Protein AF-A0A815USV1-F1 (afdb_monomer)

Secondary structure (DSSP, 8-state):
-EEEEEEEEEGGGS-GGGS--HHHHHHT-SPBS--PBPEEEESTT--TTTSTTSS--BS-BEEEEEETTTTEEEEEEEEE--PPSS-EEEEEEEEE---TTSSS-TTT-EEEEEEEEE-PBPTTSPBPPPPEEEEPP--SPPTTS----PEEEE-SSS-S-----PEETTEE-

Sequence (173 aa):
MIVRERWSWRTTYYPVASRCTSAIIAAQTPMIGDSSPVSCISGAACGSHWSTGGATMNTRTWCTDFNTALNTMSGEYYGYFPIPINSAFSVRFSSNAWLNALGAGTGTLSWSVVSRISTILRPDGYLNTSPVAVSLPIIYKQTNILHTHVVQMSDFDGTDILIFRWSTSAGNV

Solvent-accessible surface area (backbone atoms only — not comparable to full-atom values): 10699 Å² total; per-residue (Å²): 85,82,46,79,46,76,52,72,48,52,38,83,82,43,59,80,90,55,38,67,43,76,65,26,40,74,65,58,44,71,63,30,71,83,56,53,61,44,35,47,79,45,48,90,66,48,44,64,54,33,35,97,86,37,84,50,54,39,54,50,18,35,34,73,46,65,38,78,91,78,37,33,28,31,24,42,37,79,45,82,43,96,68,70,73,67,32,48,29,29,38,34,39,72,48,61,34,71,61,75,89,45,98,72,51,54,70,80,34,73,49,70,54,76,49,78,51,69,36,48,58,44,98,88,72,44,66,72,74,76,63,51,70,51,63,70,79,92,66,92,70,68,81,99,56,95,75,92,80,71,68,48,72,43,60,86,83,73,77,76,86,87,77,92,62,54,73,50,102,90,44,77,85

Foldseek 3Di:
DKDKDKDKDQQVVDDPVQRDDPVQLVVLPDWHDDFQFWAWDDWPQSPPARPPPHVTDGPTFRWDDDDPVQRMTMGMDMDDDPGDAQIKTKIKDKDAADRPQAPDRHPNDMDMDMDIDHRRADPVRHGFQDKDKDWDDPGPDDPPDDDDTDIDIDGPVNPDDDDDWDQDPVGTD

Organism: Adineta ricciae (NCBI:txid249248)

pLDDT: mean 75.24, std 13.25, range [37.5, 95.31]

Structure (mmCIF, N/CA/C/O backbone):
data_AF-A0A815USV1-F1
#
_entry.id   AF-A0A815USV1-F1
#
loop_
_atom_site.group_PDB
_atom_site.id
_atom_site.type_symbol
_atom_site.label_atom_id
_atom_site.label_alt_id
_atom_site.label_comp_id
_atom_site.label_asym_id
_atom_site.label_entity_id
_atom_site.label_seq_id
_atom_site.pdbx_PDB_ins_code
_atom_site.Cartn_x
_atom_site.Cartn_y
_atom_site.Cartn_z
_atom_site.occupancy
_atom_site.B_iso_or_equiv
_atom_sit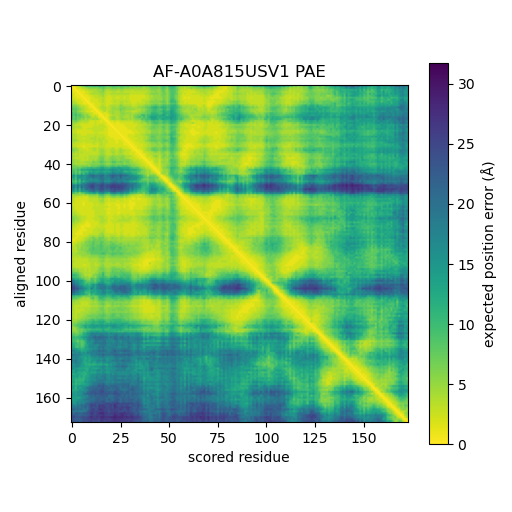e.auth_seq_id
_atom_site.auth_comp_id
_atom_site.auth_asym_id
_atom_site.auth_atom_id
_atom_site.pdbx_PDB_model_num
ATOM 1 N N . MET A 1 1 ? -0.730 5.305 -15.825 1.00 70.94 1 MET A N 1
ATOM 2 C CA . MET A 1 1 ? -0.907 3.950 -15.258 1.00 70.94 1 MET A CA 1
ATOM 3 C C . MET A 1 1 ? -1.838 4.056 -14.058 1.00 70.94 1 MET A C 1
ATOM 5 O O . MET A 1 1 ? -1.779 5.075 -13.374 1.00 70.94 1 MET A O 1
ATOM 9 N N . ILE A 1 2 ? -2.722 3.080 -13.840 1.00 75.94 2 ILE A N 1
ATOM 10 C CA . ILE A 1 2 ? -3.593 3.062 -12.655 1.00 75.94 2 ILE A CA 1
ATOM 11 C C . ILE A 1 2 ? -2.795 2.474 -11.495 1.00 75.94 2 ILE A C 1
ATOM 13 O O . ILE A 1 2 ? -2.183 1.419 -11.643 1.00 75.94 2 ILE A O 1
ATOM 17 N N . VAL A 1 3 ? -2.810 3.153 -10.353 1.00 77.25 3 VAL A N 1
ATOM 18 C CA . VAL A 1 3 ? -2.273 2.638 -9.094 1.00 77.25 3 VAL A CA 1
ATOM 19 C C . VAL A 1 3 ? -3.435 2.442 -8.135 1.00 77.25 3 VAL A C 1
ATOM 21 O O . VAL A 1 3 ? -4.239 3.354 -7.933 1.00 77.25 3 VAL A O 1
ATOM 24 N N . ARG A 1 4 ? -3.526 1.236 -7.571 1.00 84.00 4 ARG A N 1
ATOM 25 C CA . ARG A 1 4 ? -4.454 0.903 -6.493 1.00 84.00 4 ARG A CA 1
ATOM 26 C C . ARG A 1 4 ? -3.688 0.874 -5.186 1.00 84.00 4 ARG A C 1
ATOM 28 O O . ARG A 1 4 ? -2.697 0.158 -5.061 1.00 84.00 4 ARG A O 1
ATOM 35 N N . GLU A 1 5 ? -4.212 1.578 -4.202 1.00 82.25 5 GLU A N 1
ATOM 36 C CA . GLU A 1 5 ? -3.678 1.600 -2.852 1.00 82.25 5 GLU A CA 1
ATOM 37 C C . GLU A 1 5 ? -4.701 1.022 -1.880 1.00 82.25 5 GLU A C 1
ATOM 39 O O . GLU A 1 5 ? -5.900 1.284 -1.998 1.00 82.25 5 GLU A O 1
ATOM 44 N N . ARG A 1 6 ? -4.225 0.231 -0.914 1.00 88.19 6 ARG A N 1
ATOM 45 C CA . ARG A 1 6 ? -5.025 -0.244 0.217 1.00 88.19 6 ARG A CA 1
ATOM 46 C C . ARG A 1 6 ? -4.241 0.003 1.484 1.00 88.19 6 ARG A C 1
ATOM 48 O O . ARG A 1 6 ? -3.100 -0.437 1.611 1.00 88.19 6 ARG A O 1
ATOM 55 N N . TRP A 1 7 ? -4.872 0.676 2.425 1.00 87.06 7 TRP A N 1
ATOM 56 C CA . TRP A 1 7 ? -4.227 1.084 3.658 1.00 87.06 7 TRP A CA 1
ATOM 57 C C . TRP A 1 7 ? -5.148 0.788 4.833 1.00 87.06 7 TRP A C 1
ATOM 59 O O . TRP A 1 7 ? -6.362 0.629 4.687 1.00 87.06 7 TRP A O 1
ATOM 69 N N . SER A 1 8 ? -4.545 0.646 6.007 1.00 87.88 8 SER A N 1
ATOM 70 C CA . SER A 1 8 ? -5.267 0.489 7.261 1.00 87.88 8 SER A CA 1
ATOM 71 C C . SER A 1 8 ? -4.657 1.402 8.304 1.00 87.88 8 SER A C 1
ATOM 73 O O . SER A 1 8 ? -3.446 1.629 8.310 1.00 87.88 8 SER A O 1
ATOM 75 N N . TRP A 1 9 ? -5.496 1.907 9.196 1.00 85.50 9 TRP A N 1
ATOM 76 C CA . TRP A 1 9 ? -5.087 2.789 10.274 1.00 85.50 9 TRP A CA 1
ATOM 77 C C . TRP A 1 9 ? -5.817 2.433 11.551 1.00 85.50 9 TRP A C 1
ATOM 79 O O . TRP A 1 9 ? -6.867 1.788 11.553 1.00 85.50 9 TRP A O 1
ATOM 89 N N . ARG A 1 10 ? -5.277 2.936 12.652 1.00 85.38 10 ARG A N 1
ATOM 90 C CA . ARG A 1 10 ? -5.930 2.857 13.942 1.00 85.38 10 ARG A CA 1
ATOM 91 C C . ARG A 1 10 ? -6.980 3.942 14.101 1.00 85.38 10 ARG A C 1
ATOM 93 O O . ARG A 1 10 ? -6.672 5.130 14.038 1.00 85.38 10 ARG A O 1
ATOM 100 N N . THR A 1 11 ? -8.197 3.529 14.410 1.00 86.31 11 THR A N 1
ATOM 101 C CA . THR A 1 11 ? -9.370 4.403 14.468 1.00 86.31 11 THR A CA 1
ATOM 102 C C . THR A 1 11 ? -9.221 5.50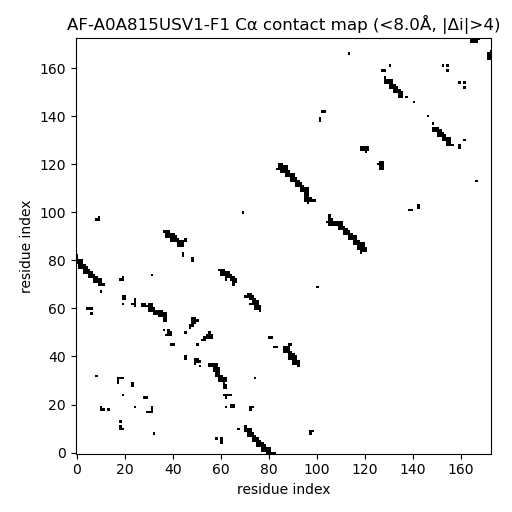7 15.526 1.00 86.31 11 THR A C 1
ATOM 104 O O . THR A 1 11 ? -9.583 6.656 15.281 1.00 86.31 11 THR A O 1
ATOM 107 N N . THR A 1 12 ? -8.616 5.220 16.685 1.00 83.94 12 THR A N 1
ATOM 108 C CA . THR A 1 12 ? -8.437 6.217 17.763 1.00 83.94 12 THR A CA 1
ATOM 109 C C . THR A 1 12 ? -7.448 7.342 17.462 1.00 83.94 12 THR A C 1
ATOM 111 O O . THR A 1 12 ? -7.519 8.357 18.144 1.00 83.94 12 THR A O 1
ATOM 114 N N . TYR A 1 13 ? -6.546 7.194 16.483 1.00 81.50 13 TYR A N 1
ATOM 115 C CA . TYR A 1 13 ? -5.618 8.276 16.109 1.00 81.50 13 TYR A CA 1
ATOM 116 C C . TYR A 1 13 ? -6.315 9.420 15.368 1.00 81.50 13 TYR A C 1
ATOM 118 O O . TYR A 1 13 ? -5.775 10.520 15.298 1.00 81.50 13 TYR A O 1
ATOM 126 N N . TYR A 1 14 ? -7.516 9.172 14.844 1.00 81.25 14 TYR A N 1
ATOM 127 C CA . TYR A 1 14 ? -8.258 10.146 14.061 1.00 81.25 14 TYR A CA 1
ATOM 128 C C . TYR A 1 14 ? -9.437 10.728 14.855 1.00 81.25 14 TYR A C 1
ATOM 130 O O . TYR A 1 14 ? -10.063 10.015 15.662 1.00 81.25 14 TYR A O 1
ATOM 138 N N . PRO A 1 15 ? -9.768 12.014 14.619 1.00 81.94 15 PRO A N 1
ATOM 139 C CA . PRO A 1 15 ? -10.984 12.638 15.126 1.00 81.94 15 PRO A CA 1
ATOM 140 C C . PRO A 1 15 ? -12.226 11.813 14.796 1.00 81.94 15 PRO A C 1
ATOM 142 O O . PRO A 1 15 ? -12.303 11.200 13.736 1.00 81.94 15 PRO A O 1
ATOM 145 N N . VAL A 1 16 ? -13.231 11.835 15.676 1.00 78.31 16 VAL A N 1
ATOM 146 C CA . VAL A 1 16 ? -14.453 11.026 15.505 1.00 78.31 16 VAL A CA 1
ATOM 147 C C . VAL A 1 16 ? -15.141 11.285 14.161 1.00 78.31 16 VAL A C 1
ATOM 149 O O . VAL A 1 16 ? -15.592 10.342 13.523 1.00 78.31 16 VAL A O 1
ATOM 152 N N . ALA A 1 17 ? -15.134 12.537 13.696 1.00 77.06 17 ALA A N 1
ATOM 153 C CA . ALA A 1 17 ? -15.723 12.943 12.420 1.00 77.06 17 ALA A CA 1
ATOM 154 C C . ALA A 1 17 ? -15.008 12.382 11.172 1.00 77.06 17 ALA A C 1
ATOM 156 O O . ALA A 1 17 ? -15.587 12.388 10.092 1.00 77.06 17 ALA A O 1
ATOM 157 N N . SER A 1 18 ? -13.767 11.904 11.303 1.00 78.81 18 SER A N 1
ATOM 158 C CA . SER A 1 18 ? -12.982 11.302 10.215 1.00 78.81 18 SER A CA 1
ATOM 159 C C . SER A 1 18 ? -12.658 9.827 10.466 1.00 78.81 18 SER A C 1
ATOM 161 O O . SER A 1 18 ? -11.815 9.249 9.782 1.00 78.81 18 SER A O 1
ATOM 163 N N . ARG A 1 19 ? -13.305 9.208 11.461 1.00 88.56 19 ARG A N 1
ATOM 164 C CA . ARG A 1 19 ? -13.274 7.756 11.652 1.00 88.56 19 ARG A CA 1
ATOM 165 C C . ARG A 1 19 ? -14.206 7.119 10.656 1.00 88.56 19 ARG A C 1
ATOM 167 O O . ARG A 1 19 ? -15.316 7.595 10.466 1.00 88.56 19 ARG A O 1
ATOM 174 N N . CYS A 1 20 ? -13.790 6.003 10.087 1.00 92.38 20 CYS A N 1
ATOM 175 C CA . CYS A 1 20 ? -14.685 5.259 9.233 1.00 92.38 20 CYS A CA 1
ATOM 176 C C . CYS A 1 20 ? -15.950 4.799 9.980 1.00 92.38 20 CYS A C 1
ATOM 178 O O . CYS A 1 20 ? -15.879 4.296 11.102 1.00 92.38 20 CYS A O 1
ATOM 180 N N . THR A 1 21 ? -17.101 4.987 9.337 1.00 92.00 21 THR A N 1
ATOM 181 C CA . THR A 1 21 ? -18.429 4.545 9.777 1.00 92.00 21 THR A CA 1
ATOM 182 C C . THR A 1 21 ? -19.205 4.041 8.567 1.00 92.00 21 THR A C 1
ATOM 184 O O . THR A 1 21 ? -18.853 4.363 7.431 1.00 92.00 21 THR A O 1
ATOM 187 N N . SER A 1 22 ? -20.314 3.333 8.786 1.00 92.69 22 SER A N 1
ATOM 188 C CA . SER A 1 22 ? -21.193 2.901 7.691 1.00 92.69 22 SER A CA 1
ATOM 189 C C . SER A 1 22 ? -21.687 4.074 6.831 1.00 92.69 22 SER A C 1
ATOM 191 O O . SER A 1 22 ? -21.809 3.930 5.620 1.00 92.69 22 SER A O 1
ATOM 193 N N . ALA A 1 23 ? -21.906 5.253 7.430 1.00 92.69 23 ALA A N 1
ATOM 194 C CA . ALA A 1 23 ? -22.293 6.461 6.700 1.00 92.69 23 ALA A CA 1
ATOM 195 C C . ALA A 1 23 ? -21.160 6.992 5.805 1.00 92.69 23 ALA A C 1
ATOM 197 O O . ALA A 1 23 ? -21.405 7.358 4.661 1.00 92.69 23 ALA A O 1
ATOM 198 N N . ILE A 1 24 ? -19.917 6.986 6.296 1.00 92.94 24 ILE A N 1
ATOM 199 C CA . ILE A 1 24 ? -18.738 7.419 5.526 1.00 92.94 24 ILE A CA 1
ATOM 200 C C . ILE A 1 24 ? -18.417 6.430 4.403 1.00 92.94 24 ILE A C 1
ATOM 202 O O . ILE A 1 24 ? -18.050 6.860 3.313 1.00 92.94 24 ILE A O 1
ATOM 206 N N . ILE A 1 25 ? -18.601 5.126 4.633 1.00 94.81 25 ILE A N 1
ATOM 207 C CA . ILE A 1 25 ? -18.486 4.104 3.582 1.00 94.81 25 ILE A CA 1
ATOM 208 C C . ILE A 1 25 ? -19.543 4.352 2.500 1.00 94.81 25 ILE A C 1
ATOM 210 O O . ILE A 1 25 ? -19.208 4.381 1.322 1.00 94.81 25 ILE A O 1
ATOM 214 N N . ALA A 1 26 ? -20.804 4.580 2.873 1.00 94.38 26 ALA A N 1
ATOM 215 C CA . ALA A 1 26 ? -21.870 4.812 1.899 1.00 94.38 26 ALA A CA 1
ATOM 216 C C . ALA A 1 26 ? -21.681 6.119 1.111 1.00 94.38 26 ALA A C 1
ATOM 218 O O . ALA A 1 26 ? -21.882 6.148 -0.100 1.00 94.38 26 ALA A O 1
ATOM 219 N N . ALA A 1 27 ? -21.280 7.195 1.789 1.00 93.38 27 ALA A N 1
ATOM 220 C CA . ALA A 1 27 ? -21.098 8.504 1.172 1.00 93.38 27 ALA A CA 1
ATOM 221 C C . ALA A 1 27 ? -19.750 8.650 0.448 1.00 93.38 27 ALA A C 1
ATOM 223 O O . ALA A 1 27 ? -19.571 9.608 -0.300 1.00 93.38 27 ALA A O 1
ATOM 224 N N . GLN A 1 28 ? -18.802 7.737 0.703 1.00 92.44 28 GLN A N 1
ATOM 225 C CA . GLN A 1 28 ? -17.405 7.847 0.282 1.00 92.44 28 GLN A CA 1
ATOM 226 C C . GLN A 1 28 ? -16.857 9.251 0.590 1.00 92.44 28 GLN A C 1
ATOM 228 O O . GLN A 1 28 ? -16.291 9.910 -0.269 1.00 92.44 28 GLN A O 1
ATOM 233 N N . THR A 1 29 ? -17.092 9.759 1.804 1.00 91.19 29 THR A N 1
ATOM 234 C CA . THR A 1 29 ? -16.580 11.063 2.254 1.00 91.19 29 THR A CA 1
ATOM 235 C C . THR A 1 29 ? -16.705 11.216 3.777 1.00 91.19 29 THR A C 1
ATOM 237 O O . THR A 1 29 ? -17.719 10.791 4.334 1.00 91.19 29 THR A O 1
ATOM 240 N N . PRO A 1 30 ? -15.716 11.821 4.469 1.00 90.50 30 PRO A N 1
ATOM 241 C CA . PRO A 1 30 ? -14.403 12.217 3.952 1.00 90.50 30 PRO A CA 1
ATOM 242 C C . PRO A 1 30 ? -13.478 11.006 3.721 1.00 90.50 30 PRO A C 1
ATOM 244 O O . PRO A 1 30 ? -13.739 9.905 4.204 1.00 90.50 30 PRO A O 1
ATOM 247 N N . MET A 1 31 ? -12.368 11.214 3.003 1.00 90.31 31 MET A N 1
ATOM 248 C CA . MET A 1 31 ? -11.273 10.233 2.961 1.00 90.31 31 MET A CA 1
ATOM 249 C C . MET A 1 31 ? -10.666 10.038 4.357 1.00 90.31 31 MET A C 1
ATOM 251 O O . MET A 1 31 ? -10.554 10.993 5.132 1.00 90.31 31 MET A O 1
ATOM 255 N N . ILE A 1 32 ? -10.214 8.819 4.639 1.00 90.62 32 ILE A N 1
ATOM 256 C CA . ILE A 1 32 ? -9.504 8.435 5.863 1.00 90.62 32 ILE A CA 1
ATOM 257 C C . ILE A 1 32 ? -7.992 8.353 5.614 1.00 90.62 32 ILE A C 1
ATOM 259 O O . ILE A 1 32 ? -7.564 8.187 4.473 1.00 90.62 32 ILE A O 1
ATOM 263 N N . GLY A 1 33 ? -7.188 8.462 6.676 1.00 86.69 33 GLY A N 1
ATOM 264 C CA . GLY A 1 33 ? -5.722 8.485 6.607 1.00 86.69 33 GLY A CA 1
ATOM 265 C C . GLY A 1 33 ? -5.114 9.864 6.885 1.00 86.69 33 GLY A C 1
ATOM 266 O O . GLY A 1 33 ? -5.827 10.853 7.061 1.00 86.69 33 GLY A O 1
ATOM 267 N N . ASP A 1 34 ? -3.787 9.928 6.967 1.00 83.56 34 ASP A N 1
ATOM 268 C CA . ASP A 1 34 ? -3.010 11.080 7.455 1.00 83.56 34 ASP A CA 1
ATOM 269 C C . ASP A 1 34 ? -2.281 11.865 6.353 1.00 83.56 34 ASP A C 1
ATOM 271 O O . ASP A 1 34 ? -1.556 12.809 6.652 1.00 83.56 34 ASP A O 1
ATOM 275 N N . SER A 1 35 ? -2.484 11.508 5.080 1.00 84.88 35 SER A N 1
ATOM 276 C CA . SER A 1 35 ? -1.755 12.078 3.936 1.00 84.88 35 SER A CA 1
ATOM 277 C C . SER A 1 35 ? -0.235 11.869 3.990 1.00 84.88 35 SER A C 1
ATOM 279 O O . SER A 1 35 ? 0.503 12.571 3.294 1.00 84.88 35 SER A O 1
ATOM 281 N N . SER A 1 36 ? 0.250 10.913 4.785 1.00 84.19 36 SER A N 1
ATOM 282 C CA . SER A 1 36 ? 1.668 10.567 4.817 1.00 84.19 36 SER A CA 1
ATOM 283 C C . SER A 1 36 ? 2.131 10.130 3.418 1.00 84.19 36 SER A C 1
ATOM 285 O O . SER A 1 36 ? 1.480 9.288 2.792 1.00 84.19 36 SER A O 1
ATOM 287 N N . PRO A 1 37 ? 3.224 10.703 2.884 1.00 80.75 37 PRO A N 1
ATOM 288 C CA . PRO A 1 37 ? 3.631 10.458 1.510 1.00 80.75 37 PRO A CA 1
ATOM 289 C C . PRO A 1 37 ? 4.321 9.102 1.356 1.00 80.75 37 PRO A C 1
ATOM 291 O O . PRO A 1 37 ? 5.129 8.686 2.191 1.00 80.75 37 PRO A O 1
ATOM 294 N N . VAL A 1 38 ? 4.083 8.453 0.221 1.00 80.31 38 VAL A N 1
ATOM 295 C CA . VAL A 1 38 ? 4.949 7.382 -0.271 1.00 80.31 38 VAL A CA 1
ATOM 296 C C . VAL A 1 38 ? 6.127 8.040 -0.991 1.00 80.31 38 VAL A C 1
ATOM 298 O O . VAL A 1 38 ? 5.948 8.768 -1.964 1.00 80.31 38 VAL A O 1
ATOM 301 N N . SER A 1 39 ? 7.343 7.825 -0.491 1.00 79.31 39 SER A N 1
ATOM 302 C CA . SER A 1 39 ? 8.549 8.514 -0.975 1.00 79.31 39 SER A CA 1
ATOM 303 C C . SER A 1 39 ? 9.318 7.654 -1.970 1.00 79.31 39 SER A C 1
ATOM 305 O O . SER A 1 39 ? 9.556 6.478 -1.698 1.00 79.31 39 SER A O 1
ATOM 307 N N . CYS A 1 40 ? 9.788 8.218 -3.084 1.00 79.31 40 CYS A N 1
ATOM 308 C CA . CYS A 1 40 ? 10.758 7.512 -3.927 1.00 79.31 40 CYS A CA 1
ATOM 309 C C . CYS A 1 40 ? 12.150 7.582 -3.302 1.00 79.31 40 CYS A C 1
ATOM 311 O O . CYS A 1 40 ? 12.588 8.641 -2.858 1.00 79.31 40 CYS A O 1
ATOM 313 N N . ILE A 1 41 ? 12.831 6.441 -3.234 1.00 81.81 41 ILE A N 1
ATOM 314 C CA . ILE A 1 41 ? 14.113 6.308 -2.532 1.00 81.81 41 ILE A CA 1
ATOM 315 C C . ILE A 1 41 ? 15.279 5.975 -3.464 1.00 81.81 41 ILE A C 1
ATOM 317 O O . ILE A 1 41 ? 16.429 6.138 -3.067 1.00 81.81 41 ILE A O 1
ATOM 321 N N . SER A 1 42 ? 15.014 5.496 -4.682 1.00 80.81 42 SER A N 1
ATOM 322 C CA . SER A 1 42 ? 16.058 5.200 -5.667 1.00 80.81 42 SER A CA 1
ATOM 323 C C . SER A 1 42 ? 15.503 5.037 -7.083 1.00 80.81 42 SER A C 1
ATOM 325 O O . SER A 1 42 ? 14.387 4.554 -7.268 1.00 80.81 42 SER A O 1
ATOM 327 N N . GLY A 1 43 ? 16.314 5.384 -8.087 1.00 75.25 43 GLY A N 1
ATOM 328 C CA . GLY A 1 43 ? 16.013 5.193 -9.510 1.00 75.25 43 GLY A CA 1
ATOM 329 C C . GLY A 1 43 ? 15.789 6.494 -10.282 1.00 75.25 43 GLY A C 1
ATOM 330 O O . GLY A 1 43 ? 15.330 7.495 -9.738 1.00 75.25 43 GLY A O 1
ATOM 331 N N . ALA A 1 44 ? 16.101 6.470 -11.580 1.00 69.62 44 ALA A N 1
ATOM 332 C CA . ALA A 1 44 ? 16.013 7.642 -12.459 1.00 69.62 44 ALA A CA 1
ATOM 333 C C . ALA A 1 44 ? 14.570 8.144 -12.668 1.00 69.62 44 ALA A C 1
ATOM 335 O O . ALA A 1 44 ? 14.360 9.297 -13.030 1.00 69.62 44 ALA A O 1
ATOM 336 N N . ALA A 1 45 ? 13.576 7.290 -12.405 1.00 73.06 45 ALA A N 1
ATOM 337 C CA . ALA A 1 45 ? 12.157 7.628 -12.480 1.00 73.06 45 ALA A CA 1
ATOM 338 C C . ALA A 1 45 ? 11.573 8.195 -11.171 1.00 73.06 45 ALA A C 1
ATOM 340 O O . ALA A 1 45 ? 10.371 8.452 -11.116 1.00 73.06 45 ALA A O 1
ATOM 341 N N . CYS A 1 46 ? 12.397 8.475 -10.149 1.00 72.62 46 CYS A N 1
ATOM 342 C CA . CYS A 1 46 ? 12.002 9.229 -8.947 1.00 72.62 46 CYS A CA 1
ATOM 343 C C . CYS A 1 46 ? 11.667 10.717 -9.221 1.00 72.62 46 CYS A C 1
ATOM 345 O O . CYS A 1 46 ? 11.912 11.564 -8.368 1.00 72.62 46 CYS A O 1
ATOM 347 N N . GLY A 1 47 ? 11.139 11.058 -10.402 1.00 63.72 47 GLY A N 1
ATOM 348 C CA . GLY A 1 47 ? 10.824 12.428 -10.814 1.00 63.72 47 GLY A CA 1
ATOM 349 C C . GLY A 1 47 ? 9.754 13.126 -9.955 1.00 63.72 47 GLY A C 1
ATOM 350 O O . GLY A 1 47 ? 9.401 12.687 -8.860 1.00 63.72 47 GLY A O 1
ATOM 351 N N . SER A 1 48 ? 9.182 14.211 -10.483 1.00 56.78 48 SER A N 1
ATOM 352 C CA . SER A 1 48 ? 8.303 15.153 -9.762 1.00 56.78 48 SER A CA 1
ATOM 353 C C . SER A 1 48 ? 7.062 14.551 -9.076 1.00 56.78 48 SER A C 1
ATOM 355 O O . SER A 1 48 ? 6.488 15.188 -8.201 1.00 56.78 48 SER A O 1
ATOM 357 N N . HIS A 1 49 ? 6.635 13.337 -9.437 1.00 57.56 49 HIS A N 1
ATOM 358 C CA . HIS A 1 49 ? 5.446 12.669 -8.878 1.00 57.56 49 HIS A CA 1
ATOM 359 C C . HIS A 1 49 ? 5.684 11.971 -7.535 1.00 57.56 49 HIS A C 1
ATOM 361 O O . HIS A 1 49 ? 4.731 11.644 -6.831 1.00 57.56 49 HIS A O 1
ATOM 367 N N . TRP A 1 50 ? 6.950 11.760 -7.177 1.00 63.19 50 TRP A N 1
ATOM 368 C CA . TRP A 1 50 ? 7.346 11.101 -5.934 1.00 63.19 50 TRP A CA 1
ATOM 369 C C . TRP A 1 50 ? 8.353 11.905 -5.111 1.00 63.19 50 TRP A C 1
ATOM 371 O O . TRP A 1 50 ? 8.786 11.457 -4.047 1.00 63.19 50 TRP A O 1
ATOM 381 N N . SER A 1 51 ? 8.733 13.082 -5.611 1.00 49.81 51 SER A N 1
ATOM 382 C CA . SER A 1 51 ? 9.411 14.112 -4.840 1.00 49.81 51 SER A CA 1
ATOM 383 C C . SER A 1 51 ? 8.399 14.867 -3.985 1.00 49.81 51 SER A C 1
ATOM 385 O O . SER A 1 51 ? 7.279 15.143 -4.421 1.00 49.81 51 SER A O 1
ATOM 387 N N . THR A 1 52 ? 8.814 15.246 -2.784 1.00 42.59 52 THR A N 1
ATOM 388 C CA . THR A 1 52 ? 8.095 16.138 -1.874 1.00 42.59 52 THR A CA 1
ATOM 389 C C . THR A 1 52 ? 7.543 17.354 -2.640 1.00 42.59 52 THR A C 1
ATOM 391 O O . THR A 1 52 ? 8.317 18.190 -3.094 1.00 42.59 52 THR A O 1
ATOM 394 N N . GLY A 1 53 ? 6.217 17.442 -2.819 1.00 39.69 53 GLY A N 1
ATOM 395 C CA . GLY A 1 53 ? 5.542 18.614 -3.404 1.00 39.69 53 GLY A CA 1
ATOM 396 C C . GLY A 1 53 ? 4.904 18.459 -4.796 1.00 39.69 53 GLY A C 1
ATOM 397 O O . GLY A 1 53 ? 4.263 19.404 -5.249 1.00 39.69 53 GLY A O 1
ATOM 398 N N . GLY A 1 54 ? 5.020 17.308 -5.472 1.00 43.34 54 GLY A N 1
ATOM 399 C CA . GLY A 1 54 ? 4.137 16.963 -6.603 1.00 43.34 54 GLY A CA 1
ATOM 400 C C . GLY A 1 54 ? 2.805 16.375 -6.131 1.00 43.34 54 GLY A C 1
ATOM 401 O O . GLY A 1 54 ? 2.580 16.282 -4.929 1.00 43.34 54 GLY A O 1
ATOM 402 N N . ALA A 1 55 ? 1.925 15.948 -7.048 1.00 52.59 55 ALA A N 1
ATOM 403 C CA . ALA A 1 55 ? 0.7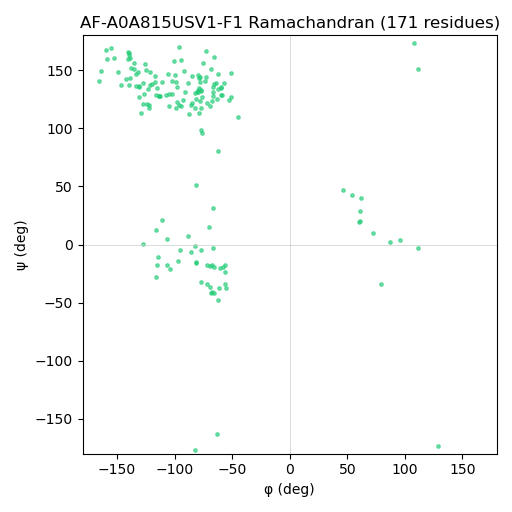45 15.138 -6.712 1.00 52.59 55 ALA A CA 1
ATOM 404 C C . ALA A 1 55 ? 1.198 13.798 -6.099 1.00 52.59 55 ALA A C 1
ATOM 406 O O . ALA A 1 55 ? 1.339 12.792 -6.793 1.00 52.59 55 ALA A O 1
ATOM 407 N N . THR A 1 56 ? 1.525 13.825 -4.812 1.00 64.31 56 THR A N 1
ATOM 408 C CA . THR A 1 56 ? 2.166 12.744 -4.081 1.00 64.31 56 THR A CA 1
ATOM 409 C C . THR A 1 56 ? 1.143 11.665 -3.786 1.00 64.31 56 THR A C 1
ATOM 411 O O . THR A 1 56 ? 0.097 11.933 -3.183 1.00 64.31 56 THR A O 1
ATOM 414 N N . MET A 1 57 ? 1.475 10.427 -4.168 1.00 76.44 57 MET A N 1
ATOM 415 C CA . MET A 1 57 ? 0.833 9.262 -3.567 1.00 76.44 57 MET A CA 1
ATOM 416 C C . MET A 1 57 ? 0.954 9.386 -2.060 1.00 76.44 57 MET A C 1
ATOM 418 O O . MET A 1 57 ? 2.044 9.587 -1.513 1.00 76.44 57 MET A O 1
ATOM 422 N N . ASN A 1 58 ? -0.188 9.330 -1.402 1.00 82.56 58 ASN A N 1
ATOM 423 C CA . ASN A 1 58 ? -0.278 9.496 0.025 1.00 82.56 58 ASN A CA 1
ATOM 424 C C . ASN A 1 58 ? -1.300 8.517 0.571 1.00 82.56 58 ASN A C 1
ATOM 426 O O . ASN A 1 58 ? -2.179 8.041 -0.135 1.00 82.56 58 ASN A O 1
ATOM 430 N N . THR A 1 59 ? -1.201 8.261 1.860 1.00 86.62 59 THR A N 1
ATOM 431 C CA . THR A 1 59 ? -2.032 7.303 2.583 1.00 86.62 59 THR A CA 1
ATOM 432 C C . THR A 1 59 ? -3.496 7.724 2.747 1.00 86.62 59 THR A C 1
ATOM 434 O O . THR A 1 59 ? -4.172 7.152 3.598 1.00 86.62 59 THR A O 1
ATOM 437 N N . ARG A 1 60 ? -4.036 8.711 2.017 1.00 88.31 60 ARG A N 1
ATOM 438 C CA . ARG A 1 60 ? -5.484 8.958 2.044 1.00 88.31 60 ARG A CA 1
ATOM 439 C C . ARG A 1 60 ? -6.216 7.979 1.151 1.00 88.31 60 ARG A C 1
ATOM 441 O O . ARG A 1 60 ? -5.900 7.816 -0.020 1.00 88.31 60 ARG A O 1
ATOM 448 N N . THR A 1 61 ? -7.283 7.406 1.687 1.00 91.75 61 THR A N 1
ATOM 449 C CA . THR A 1 61 ? -8.154 6.502 0.935 1.00 91.75 61 THR A CA 1
ATOM 450 C C . THR A 1 61 ? -9.620 6.729 1.241 1.00 91.75 61 THR A C 1
ATOM 452 O O . THR A 1 61 ? -9.976 7.351 2.244 1.00 91.75 61 THR A O 1
ATOM 455 N N . TRP A 1 62 ? -10.486 6.194 0.391 1.00 93.44 62 TRP A N 1
ATOM 456 C CA . TRP A 1 62 ? -11.895 6.083 0.716 1.00 93.44 62 TRP A CA 1
ATOM 457 C C . TRP A 1 62 ? -12.122 4.906 1.646 1.00 93.44 62 TRP A C 1
ATOM 459 O O . TRP A 1 62 ? -11.582 3.822 1.416 1.00 93.44 62 TRP A O 1
ATOM 469 N N . CYS A 1 63 ? -12.916 5.103 2.699 1.00 94.06 63 CYS A N 1
ATOM 470 C CA . CYS A 1 63 ? -13.156 4.005 3.615 1.00 94.06 63 CYS A CA 1
ATOM 471 C C . CYS A 1 63 ? -13.947 2.879 2.944 1.00 94.06 63 CYS A C 1
ATOM 473 O O . CYS A 1 63 ? -14.961 3.123 2.285 1.00 94.06 63 CYS A O 1
ATOM 475 N N . THR A 1 64 ? -13.505 1.649 3.181 1.00 95.31 64 THR A N 1
ATOM 476 C CA . THR A 1 64 ? -14.201 0.434 2.767 1.00 95.31 64 THR A CA 1
ATOM 477 C C . THR A 1 64 ? -14.655 -0.415 3.946 1.00 95.31 64 THR A C 1
ATOM 479 O O . THR A 1 64 ? -15.657 -1.109 3.810 1.00 95.31 64 THR A O 1
ATOM 482 N N . ASP A 1 65 ? -13.969 -0.355 5.094 1.00 93.62 65 ASP A N 1
ATOM 483 C CA . ASP A 1 65 ? -14.313 -1.172 6.261 1.00 93.62 65 ASP A CA 1
ATOM 484 C C . ASP A 1 65 ? -13.769 -0.600 7.585 1.00 93.62 65 ASP A C 1
ATOM 486 O O . ASP A 1 65 ? -12.811 0.182 7.614 1.00 93.62 65 ASP A O 1
ATOM 490 N N . PHE A 1 66 ? -14.356 -1.013 8.709 1.00 92.00 66 PHE A N 1
ATOM 491 C CA . PHE A 1 66 ? -13.868 -0.716 10.053 1.00 92.00 66 PHE A CA 1
ATOM 492 C C . PHE A 1 66 ? -14.191 -1.827 11.057 1.00 92.00 66 PHE A C 1
ATOM 494 O O . PHE A 1 66 ? -15.229 -2.477 11.009 1.00 92.00 66 PHE A O 1
ATOM 501 N N . ASN A 1 67 ? -13.309 -1.998 12.039 1.00 88.75 67 ASN A N 1
ATOM 502 C CA . ASN A 1 67 ? -13.467 -2.940 13.136 1.00 88.75 67 ASN A CA 1
ATOM 503 C C . ASN A 1 67 ? -13.229 -2.226 14.471 1.00 88.75 67 ASN A C 1
ATOM 505 O O . ASN A 1 67 ? -12.119 -1.791 14.791 1.00 88.75 67 ASN A O 1
ATOM 509 N N . THR A 1 68 ? -14.286 -2.109 15.270 1.00 86.25 68 THR A N 1
ATOM 510 C CA . THR A 1 68 ? -14.240 -1.430 16.571 1.00 86.25 68 THR A CA 1
ATOM 511 C C . THR A 1 68 ? -13.480 -2.231 17.624 1.00 86.25 68 THR A C 1
ATOM 513 O O . THR A 1 68 ? -12.778 -1.629 18.433 1.00 86.25 68 THR A O 1
ATOM 516 N N . ALA A 1 69 ? -13.551 -3.566 17.588 1.00 84.12 69 ALA A N 1
ATOM 517 C CA . ALA A 1 69 ? -12.859 -4.444 18.531 1.00 84.12 69 ALA A CA 1
ATOM 518 C C . ALA A 1 69 ? -11.334 -4.393 18.352 1.00 84.12 69 ALA A C 1
ATOM 520 O O . ALA A 1 69 ? -10.590 -4.337 19.328 1.00 84.12 69 ALA A O 1
ATOM 521 N N . LEU A 1 70 ? -10.867 -4.356 17.103 1.00 79.81 70 LEU A N 1
ATOM 522 C CA . LEU A 1 70 ? -9.447 -4.221 16.770 1.00 79.81 70 LEU A CA 1
ATOM 523 C C . LEU A 1 70 ? -8.977 -2.762 16.730 1.00 79.81 70 LEU A C 1
ATOM 525 O O . LEU A 1 70 ? -7.776 -2.516 16.619 1.00 79.81 70 LEU A O 1
ATOM 529 N N . ASN A 1 71 ? -9.896 -1.797 16.855 1.00 85.88 71 ASN A N 1
ATOM 530 C CA . ASN A 1 71 ? -9.617 -0.369 16.713 1.00 85.88 71 ASN A CA 1
ATOM 531 C C . ASN A 1 71 ? -8.930 -0.058 15.367 1.00 85.88 71 ASN A C 1
ATOM 533 O O . ASN A 1 71 ? -7.965 0.705 15.308 1.00 85.88 71 ASN A O 1
ATOM 537 N N . THR A 1 72 ? -9.411 -0.677 14.287 1.00 87.38 72 THR A N 1
ATOM 538 C CA . THR A 1 72 ? -8.865 -0.539 12.932 1.00 87.38 72 THR A CA 1
ATOM 539 C C . THR A 1 72 ? -9.909 -0.014 11.960 1.00 87.38 72 THR A C 1
ATOM 541 O O . THR A 1 72 ? -11.095 -0.310 12.076 1.00 87.38 72 THR A O 1
ATOM 544 N N . MET A 1 73 ? -9.458 0.729 10.961 1.00 91.19 73 MET A N 1
ATOM 545 C CA . MET A 1 73 ? -10.231 1.090 9.777 1.00 91.19 73 MET A CA 1
ATOM 546 C C . MET A 1 73 ? -9.367 0.899 8.536 1.00 91.19 73 MET A C 1
ATOM 548 O O . MET A 1 73 ? -8.143 1.026 8.618 1.00 91.19 73 MET A O 1
ATOM 552 N N . SER A 1 74 ? -9.996 0.592 7.411 1.00 92.38 74 SER A N 1
ATOM 553 C CA . SER A 1 74 ? -9.328 0.246 6.161 1.00 92.38 74 SER A CA 1
ATOM 554 C C . SER A 1 74 ? -10.020 0.914 4.981 1.00 92.38 74 SER A C 1
ATOM 556 O O . SER A 1 74 ? -11.214 1.219 5.019 1.00 92.38 74 SER A O 1
ATOM 558 N N . GLY A 1 75 ? -9.251 1.173 3.932 1.00 92.31 75 GLY A N 1
ATOM 559 C CA . GLY A 1 75 ? -9.745 1.908 2.782 1.00 92.31 75 GLY A CA 1
ATOM 560 C C . GLY A 1 75 ? -8.922 1.679 1.531 1.00 92.31 75 GLY A C 1
ATOM 561 O O . GLY A 1 75 ? 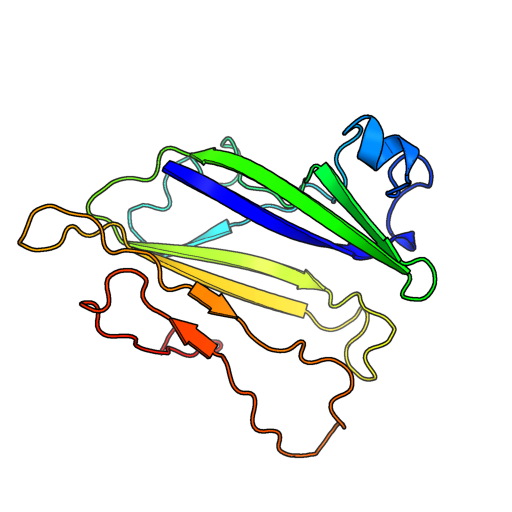-7.830 1.102 1.574 1.00 92.31 75 GLY A O 1
ATOM 562 N N . GLU A 1 76 ? -9.481 2.123 0.410 1.00 92.56 76 GLU A N 1
ATOM 563 C CA . GLU A 1 76 ? -8.892 1.984 -0.915 1.00 92.56 76 GLU A CA 1
ATOM 564 C C . GLU A 1 76 ? -8.900 3.295 -1.697 1.00 92.56 76 GLU A C 1
ATOM 566 O O . GLU A 1 76 ? -9.792 4.132 -1.554 1.00 92.56 76 GLU A O 1
ATOM 571 N N . TYR A 1 77 ? -7.896 3.466 -2.548 1.00 89.12 77 TYR A N 1
ATOM 572 C CA . TYR A 1 77 ? -7.825 4.574 -3.490 1.00 89.12 77 TYR A CA 1
ATOM 573 C C . TYR A 1 77 ? -7.317 4.090 -4.845 1.00 89.12 77 TYR A C 1
ATOM 575 O O . TYR A 1 77 ? -6.448 3.222 -4.923 1.00 89.12 77 TYR A O 1
ATOM 583 N N . TYR A 1 78 ? -7.869 4.670 -5.908 1.00 87.75 78 TYR A N 1
ATOM 584 C CA . TYR A 1 78 ? -7.454 4.431 -7.284 1.00 87.75 78 TYR A CA 1
ATOM 585 C C . TYR A 1 78 ? -7.054 5.769 -7.887 1.00 87.75 78 TYR A C 1
ATOM 587 O O . TYR A 1 78 ? -7.879 6.676 -7.999 1.00 87.75 78 TYR A O 1
ATOM 595 N N . GLY A 1 79 ? -5.786 5.890 -8.265 1.00 80.19 79 GLY A N 1
ATOM 596 C CA . GLY A 1 79 ? -5.241 7.104 -8.857 1.00 80.19 79 GLY A CA 1
ATOM 597 C C . GLY A 1 79 ? -4.587 6.839 -10.204 1.00 80.19 79 GLY A C 1
ATOM 598 O O . GLY A 1 79 ? -4.046 5.759 -10.457 1.00 80.19 79 GLY A O 1
ATOM 599 N N . TYR A 1 80 ? -4.614 7.850 -11.069 1.00 80.00 80 TYR A N 1
ATOM 600 C CA . TYR A 1 80 ? -3.850 7.853 -12.310 1.00 80.00 80 TYR A CA 1
ATOM 601 C C . TYR A 1 80 ? -2.532 8.573 -12.082 1.00 80.00 80 TYR A C 1
ATOM 603 O O . TYR A 1 80 ? -2.514 9.762 -11.771 1.00 80.00 80 TYR A O 1
ATOM 611 N N . PHE A 1 81 ? -1.431 7.853 -12.286 1.00 76.06 81 PHE A N 1
ATOM 612 C CA . PHE A 1 81 ? -0.094 8.409 -12.143 1.00 76.06 81 PHE A CA 1
ATOM 613 C C . PHE A 1 81 ? 0.698 8.240 -13.444 1.00 76.06 81 PHE A C 1
ATOM 615 O O . PHE A 1 81 ? 0.669 7.159 -14.061 1.00 76.06 81 PHE A O 1
ATOM 622 N N . PRO A 1 82 ? 1.389 9.297 -13.903 1.00 74.69 82 PRO A N 1
ATOM 623 C CA . PRO A 1 82 ? 2.296 9.213 -15.036 1.00 74.69 82 PRO A CA 1
ATOM 624 C C . PRO A 1 82 ? 3.594 8.541 -14.573 1.00 74.69 82 PRO A C 1
ATOM 626 O O . PRO A 1 82 ? 4.482 9.161 -13.995 1.00 74.69 82 PRO A O 1
ATOM 629 N N . ILE A 1 83 ? 3.676 7.233 -14.797 1.00 77.69 83 ILE A N 1
ATOM 630 C CA . ILE A 1 83 ? 4.874 6.443 -14.519 1.00 77.69 83 ILE A CA 1
ATOM 631 C C . ILE A 1 83 ? 5.644 6.297 -15.838 1.00 77.69 83 ILE A C 1
ATOM 633 O O . ILE A 1 83 ? 5.055 5.805 -16.805 1.00 77.69 83 ILE A O 1
ATOM 637 N N . PRO A 1 84 ? 6.920 6.722 -15.910 1.00 77.62 84 PRO A N 1
ATOM 638 C CA . PRO A 1 84 ? 7.723 6.584 -17.121 1.00 77.62 84 PRO A CA 1
ATOM 639 C C . PRO A 1 84 ? 7.855 5.117 -17.535 1.00 77.62 84 PRO A C 1
ATOM 641 O O . PRO A 1 84 ? 8.122 4.257 -16.694 1.00 77.62 84 PRO A O 1
ATOM 644 N N . ILE A 1 85 ? 7.696 4.830 -18.827 1.00 84.19 85 ILE A N 1
ATOM 645 C CA . ILE A 1 85 ? 7.998 3.514 -19.411 1.00 84.19 85 ILE A CA 1
ATOM 646 C C . ILE A 1 85 ? 9.521 3.363 -19.532 1.00 84.19 85 ILE A C 1
ATOM 648 O O . ILE A 1 85 ? 10.245 4.356 -19.597 1.00 84.19 85 ILE A O 1
ATOM 652 N N . ASN A 1 86 ? 10.006 2.122 -19.562 1.00 83.75 86 ASN A N 1
ATOM 653 C CA . ASN A 1 86 ? 11.417 1.778 -19.695 1.00 83.75 86 ASN A CA 1
ATOM 654 C C . ASN A 1 86 ? 12.282 2.293 -18.536 1.00 83.75 86 ASN A C 1
ATOM 656 O O . ASN A 1 86 ? 13.390 2.793 -18.727 1.00 83.75 86 ASN A O 1
ATOM 660 N N . SER A 1 87 ? 11.756 2.201 -17.313 1.00 81.62 87 SER A N 1
ATOM 661 C CA . SER A 1 87 ? 12.447 2.673 -16.118 1.00 81.62 87 SER A CA 1
ATOM 662 C C . SER A 1 87 ? 12.286 1.717 -14.940 1.00 81.62 87 SER A C 1
ATOM 664 O O . SER A 1 87 ? 11.384 0.883 -14.903 1.00 81.62 87 SER A O 1
ATOM 666 N N . ALA A 1 88 ? 13.180 1.834 -13.960 1.00 83.12 88 ALA A N 1
ATOM 667 C CA . ALA A 1 88 ? 13.062 1.138 -12.688 1.00 83.12 88 ALA A CA 1
ATOM 668 C C . ALA A 1 88 ? 13.336 2.106 -11.537 1.00 83.12 88 ALA A C 1
ATOM 670 O O . ALA A 1 88 ? 14.279 2.902 -11.584 1.00 83.12 88 ALA A O 1
ATOM 671 N N . PHE A 1 89 ? 12.510 2.028 -10.500 1.00 80.81 89 PHE A N 1
ATOM 672 C CA . PHE A 1 89 ? 12.603 2.872 -9.315 1.00 80.81 89 PHE A CA 1
ATOM 673 C C . PHE A 1 89 ? 12.023 2.156 -8.095 1.00 80.81 89 PHE A C 1
ATOM 675 O O . PHE A 1 89 ? 11.297 1.172 -8.224 1.00 80.81 89 PHE A O 1
ATOM 682 N N . SER A 1 90 ? 12.376 2.611 -6.897 1.00 84.25 90 SER A N 1
ATOM 683 C CA . SER A 1 90 ? 11.860 2.057 -5.645 1.00 84.25 90 SER A CA 1
ATOM 684 C C . SER A 1 90 ? 11.164 3.128 -4.831 1.00 84.25 90 SER A C 1
ATOM 686 O O . SER A 1 90 ? 11.676 4.237 -4.669 1.00 84.25 90 SER A O 1
ATOM 688 N N . VAL A 1 91 ? 10.019 2.762 -4.274 1.00 80.56 91 VAL A N 1
ATOM 689 C CA . VAL A 1 91 ? 9.201 3.613 -3.416 1.00 80.56 91 VAL A CA 1
ATOM 690 C C . VAL A 1 91 ? 9.113 3.008 -2.026 1.00 80.56 91 VAL A C 1
ATOM 692 O O . VAL A 1 91 ? 9.117 1.788 -1.868 1.00 80.56 91 VAL A O 1
ATOM 695 N N . ARG A 1 92 ? 9.069 3.860 -1.007 1.00 84.06 92 ARG A N 1
ATOM 696 C CA . ARG A 1 92 ? 9.039 3.477 0.398 1.00 84.06 92 ARG A CA 1
ATOM 697 C C . ARG A 1 92 ? 7.926 4.208 1.118 1.00 84.06 92 ARG A C 1
ATOM 699 O O . ARG A 1 92 ? 7.804 5.427 1.019 1.00 84.06 92 ARG A O 1
ATOM 706 N N . PHE A 1 93 ? 7.208 3.458 1.935 1.00 84.00 93 PHE A N 1
ATOM 707 C CA . PHE A 1 93 ? 6.421 4.005 3.023 1.00 84.00 93 PHE A CA 1
ATOM 708 C C . PHE A 1 93 ? 7.053 3.604 4.355 1.00 84.00 93 PHE A C 1
ATOM 710 O O . PHE A 1 93 ? 7.524 2.476 4.499 1.00 84.00 93 PHE A O 1
ATOM 717 N N . SER A 1 94 ? 7.082 4.520 5.318 1.00 83.38 94 SER A N 1
ATOM 718 C CA . SER A 1 94 ? 7.596 4.270 6.665 1.00 83.38 94 SER A CA 1
ATOM 719 C C . SER A 1 94 ? 6.708 4.935 7.701 1.00 83.38 94 SER A C 1
ATOM 721 O O . SER A 1 94 ? 6.317 6.086 7.521 1.00 83.38 94 SER A O 1
ATOM 723 N N . SER A 1 95 ? 6.417 4.232 8.790 1.00 81.06 95 SER A N 1
ATOM 724 C CA . SER A 1 95 ? 5.588 4.744 9.880 1.00 81.06 95 SER A CA 1
ATOM 725 C C . SER A 1 95 ? 5.918 4.035 11.193 1.00 81.06 95 SER A C 1
ATOM 727 O O . SER A 1 95 ? 6.627 3.027 11.216 1.00 81.06 95 SER A O 1
ATOM 729 N N . ASN A 1 96 ? 5.400 4.550 12.303 1.00 80.19 96 ASN A N 1
ATOM 730 C CA . ASN A 1 96 ? 5.460 3.874 13.592 1.00 80.19 96 ASN A CA 1
ATOM 731 C C . ASN A 1 96 ? 4.485 2.688 13.595 1.00 80.19 96 ASN A C 1
ATOM 733 O O . ASN A 1 96 ? 3.395 2.739 13.016 1.00 80.19 96 ASN A O 1
ATOM 737 N N . ALA A 1 97 ? 4.856 1.600 14.262 1.00 78.19 97 ALA A N 1
ATOM 738 C CA . ALA A 1 97 ? 3.955 0.477 14.472 1.00 78.19 97 ALA A CA 1
ATOM 739 C C . ALA A 1 97 ? 2.842 0.901 15.442 1.00 78.19 97 ALA A C 1
ATOM 741 O O . ALA A 1 97 ? 3.106 1.289 16.575 1.00 78.19 97 ALA A O 1
ATOM 742 N N . TRP A 1 98 ? 1.586 0.856 15.005 1.00 74.38 98 TRP A N 1
ATOM 743 C CA . TRP A 1 98 ? 0.457 1.435 15.751 1.00 74.38 98 TRP A CA 1
ATOM 744 C C . TRP A 1 98 ? -0.561 0.401 16.253 1.00 74.38 98 TRP A C 1
ATOM 746 O O . TRP A 1 98 ? -1.455 0.748 17.036 1.00 74.38 98 TRP A O 1
ATOM 756 N N . LEU A 1 99 ? -0.465 -0.853 15.796 1.00 72.38 99 LEU A N 1
ATOM 757 C CA . LEU A 1 99 ? -1.422 -1.909 16.121 1.00 72.38 99 LEU A CA 1
ATOM 758 C C . LEU A 1 99 ? -1.164 -2.436 17.538 1.00 72.38 99 LEU A C 1
ATOM 760 O O . LEU A 1 99 ? -0.300 -3.279 17.752 1.00 72.38 99 LEU A O 1
ATOM 764 N N . ASN A 1 100 ? -1.945 -1.940 18.500 1.00 63.50 100 ASN A N 1
ATOM 765 C CA . ASN A 1 100 ? -1.782 -2.224 19.931 1.00 63.50 100 ASN A CA 1
ATOM 766 C C . ASN A 1 100 ? -1.906 -3.707 20.321 1.00 63.50 100 ASN A C 1
ATOM 768 O O . ASN A 1 100 ? -1.448 -4.084 21.392 1.00 63.50 100 ASN A O 1
ATOM 772 N N . ALA A 1 101 ? -2.535 -4.534 19.483 1.00 62.38 101 ALA A N 1
ATOM 773 C CA . ALA A 1 101 ? -2.679 -5.969 19.726 1.00 62.38 101 ALA A CA 1
ATOM 774 C C . ALA A 1 101 ? -1.391 -6.772 19.445 1.00 62.38 101 ALA A C 1
ATOM 776 O O . ALA A 1 101 ? -1.359 -7.980 19.679 1.00 62.38 101 ALA A O 1
ATOM 777 N N . LEU A 1 102 ? -0.335 -6.135 18.926 1.00 60.38 102 LEU A N 1
ATOM 778 C CA . LEU A 1 102 ? 0.962 -6.773 18.714 1.00 60.38 102 LEU A CA 1
ATOM 779 C C . LEU A 1 102 ? 1.778 -6.716 20.011 1.00 60.38 102 LEU A C 1
ATOM 781 O O . LEU A 1 102 ? 2.052 -5.640 20.532 1.00 60.38 102 LEU A O 1
ATOM 785 N N . GLY A 1 103 ? 2.186 -7.880 20.526 1.00 55.62 103 GLY A N 1
ATOM 786 C CA . GLY A 1 103 ? 2.886 -8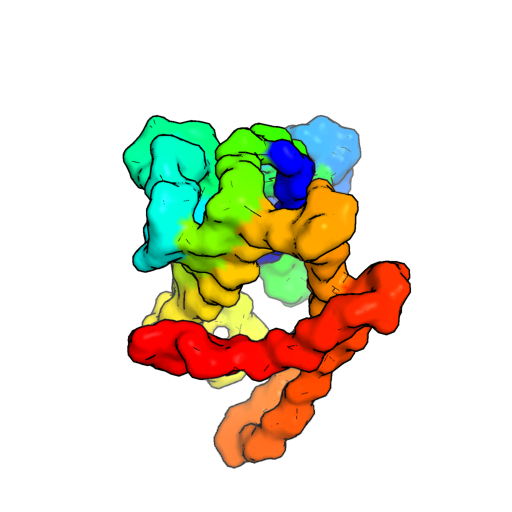.013 21.813 1.00 55.62 103 GLY A CA 1
ATOM 787 C C . GLY A 1 103 ? 4.294 -7.397 21.885 1.00 55.62 103 GLY A C 1
ATOM 788 O O . GLY A 1 103 ? 4.905 -7.432 22.948 1.00 55.62 103 GLY A O 1
ATOM 789 N N . ALA A 1 104 ? 4.818 -6.837 20.789 1.00 56.53 104 ALA A N 1
ATOM 790 C CA . ALA A 1 104 ? 6.087 -6.115 20.750 1.00 56.53 104 ALA A CA 1
ATOM 791 C C . ALA A 1 104 ? 6.033 -4.959 19.731 1.00 56.53 104 ALA A C 1
ATOM 793 O O . ALA A 1 104 ? 5.544 -5.135 18.616 1.00 56.53 104 ALA A O 1
ATOM 794 N N . GLY A 1 105 ? 6.574 -3.790 20.099 1.00 54.03 105 GLY A N 1
ATOM 795 C CA . GLY A 1 105 ? 6.888 -2.704 19.159 1.00 54.03 105 GLY A CA 1
ATOM 796 C C . GLY A 1 105 ? 5.864 -1.582 18.985 1.00 54.03 105 GLY A C 1
ATOM 797 O O . GLY A 1 105 ? 6.083 -0.693 18.166 1.00 54.03 105 GLY A O 1
ATOM 798 N N . THR A 1 106 ? 4.770 -1.575 19.742 1.00 62.06 106 THR A N 1
ATOM 799 C CA . THR A 1 106 ? 3.723 -0.548 19.635 1.00 62.06 106 THR A CA 1
ATOM 800 C C . THR A 1 106 ? 4.244 0.847 19.996 1.00 62.06 106 THR A C 1
ATOM 802 O O . THR A 1 106 ? 4.765 1.059 21.089 1.00 62.06 106 THR A O 1
ATOM 805 N N . GLY A 1 107 ? 4.069 1.815 19.099 1.00 62.41 107 GLY A N 1
ATOM 806 C CA . GLY A 1 107 ? 4.358 3.240 19.282 1.00 62.41 107 GLY A CA 1
ATOM 807 C C . GLY A 1 107 ? 5.832 3.629 19.140 1.00 62.41 107 GLY A C 1
ATOM 808 O O . GLY A 1 107 ? 6.118 4.708 18.621 1.00 62.41 107 GLY A O 1
ATOM 809 N N . THR A 1 108 ? 6.761 2.763 19.549 1.00 64.12 108 THR A N 1
ATOM 810 C CA . THR A 1 108 ? 8.199 3.080 19.640 1.00 64.12 108 THR A CA 1
ATOM 811 C C . THR A 1 108 ? 9.056 2.490 18.526 1.00 64.12 108 THR A C 1
ATOM 813 O O . THR A 1 108 ? 10.138 3.016 18.274 1.00 64.12 108 THR A O 1
ATOM 816 N N . LEU A 1 109 ? 8.600 1.437 17.840 1.00 70.19 109 LEU A N 1
ATOM 817 C CA . LEU A 1 109 ? 9.326 0.857 16.709 1.00 70.19 109 LEU A CA 1
ATOM 818 C C . LEU A 1 109 ? 8.754 1.357 15.383 1.00 70.19 109 LEU A C 1
ATOM 820 O O . LEU A 1 109 ? 7.539 1.494 15.215 1.00 70.19 109 LEU A O 1
ATOM 824 N N . SER A 1 110 ? 9.643 1.632 14.434 1.00 75.62 110 SER A N 1
ATOM 825 C CA . SER A 1 110 ? 9.286 1.978 13.064 1.00 75.62 110 SER A CA 1
ATOM 826 C C . SER A 1 110 ? 9.242 0.729 12.189 1.00 75.62 110 SER A C 1
ATOM 828 O O . SER A 1 110 ? 9.969 -0.242 12.400 1.00 75.62 110 SER A O 1
ATOM 830 N N . TRP A 1 111 ? 8.376 0.759 11.187 1.00 75.94 111 TRP A N 1
ATOM 831 C CA . TRP A 1 111 ? 8.357 -0.207 10.100 1.00 75.94 111 TRP A CA 1
ATOM 832 C C . TRP A 1 111 ? 8.428 0.539 8.774 1.00 75.94 111 TRP A C 1
ATOM 834 O O . TRP A 1 111 ? 8.047 1.709 8.668 1.00 75.94 111 TRP A O 1
ATOM 844 N N . SER A 1 112 ? 8.918 -0.144 7.746 1.00 79.94 112 SER A N 1
ATOM 845 C CA . SER A 1 112 ? 8.887 0.373 6.386 1.00 79.94 112 SER A CA 1
ATOM 846 C C . SER A 1 112 ? 8.600 -0.733 5.393 1.00 79.94 112 SER A C 1
ATOM 848 O O . SER A 1 112 ? 9.117 -1.838 5.535 1.00 79.94 112 SER A O 1
ATOM 850 N N . VAL A 1 113 ? 7.831 -0.407 4.362 1.00 78.31 113 VAL A N 1
ATOM 851 C CA . VAL A 1 113 ? 7.632 -1.258 3.190 1.00 78.31 113 VAL A CA 1
ATOM 852 C C . VAL A 1 113 ? 8.261 -0.555 1.999 1.00 78.31 113 VAL A C 1
ATOM 854 O O . VAL A 1 113 ? 7.980 0.617 1.743 1.00 78.31 113 VAL A O 1
ATOM 857 N N . VAL A 1 114 ? 9.127 -1.274 1.288 1.00 81.94 114 VAL A N 1
ATOM 858 C CA . VAL A 1 114 ? 9.766 -0.815 0.055 1.00 81.94 114 VAL A CA 1
ATOM 859 C C . VAL A 1 114 ? 9.240 -1.660 -1.095 1.00 81.94 114 VAL A C 1
ATOM 861 O O . VAL A 1 114 ? 9.286 -2.884 -1.035 1.00 81.94 114 VAL A O 1
ATOM 864 N N . SER A 1 115 ? 8.752 -1.008 -2.144 1.00 78.31 115 SER A N 1
ATOM 865 C CA . SER A 1 115 ? 8.329 -1.653 -3.387 1.00 78.31 115 SER A CA 1
ATOM 866 C C . SER A 1 115 ? 9.223 -1.187 -4.525 1.00 78.31 115 SER A C 1
ATOM 868 O O . SER A 1 115 ? 9.402 0.014 -4.725 1.00 78.31 115 SER A O 1
ATOM 870 N N . ARG A 1 116 ? 9.788 -2.130 -5.281 1.00 80.50 116 ARG A N 1
ATOM 871 C CA . ARG A 1 116 ? 10.503 -1.833 -6.524 1.00 80.50 116 ARG A CA 1
ATOM 872 C C . ARG A 1 116 ? 9.529 -1.948 -7.687 1.00 80.50 116 ARG A C 1
ATOM 874 O O . ARG A 1 116 ? 8.919 -2.993 -7.876 1.00 80.50 116 ARG A O 1
ATOM 881 N N . ILE A 1 117 ? 9.420 -0.886 -8.469 1.00 79.25 117 ILE A N 1
ATOM 882 C CA . ILE A 1 117 ? 8.583 -0.808 -9.659 1.00 79.25 117 ILE A CA 1
ATOM 883 C C . ILE A 1 117 ? 9.512 -0.828 -10.872 1.00 79.25 117 ILE A C 1
ATOM 885 O O . ILE A 1 117 ? 10.487 -0.077 -10.935 1.00 79.25 117 ILE A O 1
ATOM 889 N N . SER A 1 118 ? 9.225 -1.714 -11.822 1.00 80.19 118 SER A N 1
ATOM 890 C CA . SER A 1 118 ? 9.946 -1.824 -13.088 1.00 80.19 118 SER A CA 1
ATOM 891 C C . SER A 1 118 ? 8.946 -1.766 -14.229 1.00 80.19 118 SER A C 1
ATOM 893 O O . SER A 1 118 ? 8.047 -2.595 -14.307 1.00 80.19 118 SER A O 1
ATOM 895 N N . THR A 1 119 ? 9.115 -0.784 -15.104 1.00 81.44 119 THR A N 1
ATOM 896 C CA . THR A 1 119 ? 8.351 -0.607 -16.345 1.00 81.44 119 THR A CA 1
ATOM 897 C C . THR A 1 119 ? 9.224 -0.853 -17.575 1.00 81.44 119 THR A C 1
ATOM 899 O O . THR A 1 119 ? 8.937 -0.352 -18.663 1.00 81.44 119 THR A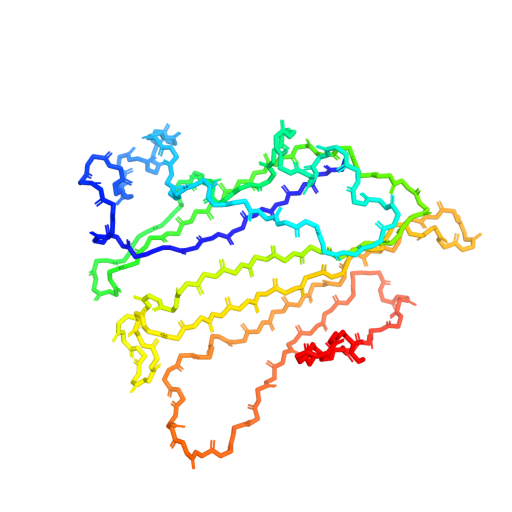 O 1
ATOM 902 N N . ILE A 1 120 ? 10.333 -1.578 -17.397 1.00 83.19 120 ILE A N 1
ATOM 903 C CA . ILE A 1 120 ? 11.182 -2.041 -18.495 1.00 83.19 120 ILE A CA 1
ATOM 904 C C . ILE A 1 120 ? 10.333 -2.913 -19.416 1.00 83.19 120 ILE A C 1
ATOM 906 O O . ILE A 1 120 ? 9.636 -3.815 -18.952 1.00 83.19 120 ILE A O 1
ATOM 910 N N . LEU A 1 121 ? 10.374 -2.596 -20.708 1.00 82.25 121 LEU A N 1
ATOM 911 C CA . LEU A 1 121 ? 9.661 -3.365 -21.715 1.00 82.25 121 LEU A CA 1
ATOM 912 C C . LEU A 1 121 ? 10.373 -4.695 -21.941 1.00 82.25 121 LEU A C 1
ATOM 914 O O . LEU A 1 121 ? 11.604 -4.766 -21.991 1.00 82.25 121 LEU A O 1
ATOM 918 N N . ARG A 1 122 ? 9.577 -5.739 -22.118 1.00 78.69 122 ARG A N 1
ATOM 919 C CA . ARG A 1 122 ? 10.035 -7.027 -22.618 1.00 78.69 122 ARG A CA 1
ATOM 920 C C . ARG A 1 122 ? 10.513 -6.891 -24.069 1.00 78.69 122 ARG A C 1
ATOM 922 O O . ARG A 1 122 ? 10.126 -5.948 -24.764 1.00 78.69 122 ARG A O 1
ATOM 929 N N . PRO A 1 123 ? 11.315 -7.848 -24.567 1.00 82.50 123 PRO A N 1
ATOM 930 C CA . PRO A 1 123 ? 11.719 -7.884 -25.974 1.00 82.50 123 PRO A CA 1
ATOM 931 C C . PRO A 1 123 ? 10.551 -7.907 -26.976 1.00 82.50 123 PRO A C 1
ATOM 933 O O . PRO A 1 123 ? 10.726 -7.497 -28.118 1.00 82.50 123 PRO A O 1
ATOM 936 N N . ASP A 1 124 ? 9.368 -8.362 -26.556 1.00 82.00 124 ASP A N 1
ATOM 937 C CA . ASP A 1 124 ? 8.129 -8.364 -27.349 1.00 82.00 124 ASP A CA 1
ATOM 938 C C . ASP A 1 124 ? 7.373 -7.016 -27.334 1.00 82.00 124 ASP A C 1
ATOM 940 O O . ASP A 1 124 ? 6.349 -6.877 -27.999 1.00 82.00 124 ASP A O 1
ATOM 944 N N . GLY A 1 125 ? 7.882 -6.011 -26.612 1.00 80.00 125 GLY A N 1
ATOM 945 C CA . GLY A 1 125 ? 7.323 -4.661 -26.546 1.00 80.00 125 GLY A CA 1
ATOM 946 C C . GLY A 1 125 ? 6.233 -4.459 -25.490 1.00 80.00 125 GLY A C 1
ATOM 947 O O . GLY A 1 125 ? 5.712 -3.346 -25.386 1.00 80.00 125 GLY A O 1
ATOM 948 N N . TYR A 1 126 ? 5.901 -5.476 -24.690 1.00 79.81 126 TYR A N 1
ATOM 949 C CA . TYR A 1 126 ? 4.921 -5.366 -23.606 1.00 79.81 126 TYR A CA 1
ATOM 950 C C . TYR A 1 126 ? 5.576 -5.054 -22.251 1.00 79.81 126 TYR A C 1
ATOM 952 O O . TYR A 1 126 ? 6.770 -5.261 -22.038 1.00 79.81 126 TYR A O 1
ATOM 960 N N . LEU A 1 127 ? 4.786 -4.519 -21.316 1.00 76.12 127 LEU A N 1
ATOM 961 C CA . LEU A 1 127 ? 5.182 -4.404 -19.909 1.00 76.12 127 LEU A CA 1
ATOM 962 C C . LEU A 1 127 ? 4.990 -5.758 -19.217 1.00 76.12 127 LEU A C 1
ATOM 964 O O . LEU A 1 127 ? 4.010 -6.439 -19.510 1.00 76.12 127 LEU A O 1
ATOM 968 N N . ASN A 1 128 ? 5.858 -6.102 -18.261 1.00 67.56 128 ASN A N 1
ATOM 969 C CA . ASN A 1 128 ? 5.621 -7.261 -17.394 1.00 67.56 128 ASN A CA 1
ATOM 970 C C . ASN A 1 128 ? 4.285 -7.117 -16.663 1.00 67.56 128 ASN A C 1
ATOM 972 O O . ASN A 1 128 ? 3.961 -6.042 -16.133 1.00 67.56 128 ASN A O 1
ATOM 976 N N . THR A 1 129 ? 3.538 -8.213 -16.566 1.00 67.62 129 THR A N 1
ATOM 977 C CA . THR A 1 129 ? 2.418 -8.278 -15.639 1.00 67.62 129 THR A CA 1
ATOM 978 C C . THR A 1 129 ? 2.958 -8.243 -14.215 1.00 67.62 129 THR A C 1
ATOM 980 O O . THR A 1 129 ? 3.922 -8.914 -13.861 1.00 67.62 129 THR A O 1
ATOM 983 N N . SER A 1 130 ? 2.381 -7.384 -13.371 1.00 63.22 130 SER A N 1
ATOM 984 C CA . SER A 1 130 ? 2.804 -7.339 -11.970 1.00 63.22 130 SER A CA 1
ATOM 985 C C . SER A 1 130 ? 2.405 -8.651 -11.291 1.00 63.22 130 SER A C 1
ATOM 987 O O . SER A 1 130 ? 1.224 -9.006 -11.353 1.00 63.22 130 SER A O 1
ATOM 989 N N . PRO A 1 131 ? 3.330 -9.353 -10.613 1.00 63.72 131 PRO A N 1
ATOM 990 C CA . PRO A 1 131 ? 2.969 -10.549 -9.875 1.00 63.72 131 PRO A CA 1
ATOM 991 C C . PRO A 1 131 ? 2.022 -10.179 -8.734 1.00 63.72 131 PRO A C 1
ATOM 993 O O . PRO A 1 131 ? 2.209 -9.176 -8.038 1.00 63.72 131 PRO A O 1
ATOM 996 N N . VAL A 1 132 ? 0.999 -11.000 -8.520 1.00 68.94 132 VAL A N 1
ATOM 997 C CA . VAL A 1 132 ? 0.097 -10.867 -7.379 1.00 68.94 132 VAL A CA 1
ATOM 998 C C . VAL A 1 132 ? 0.701 -11.651 -6.227 1.00 68.94 132 VAL A C 1
ATOM 1000 O O . VAL A 1 132 ? 0.783 -12.876 -6.275 1.00 68.94 132 VAL A O 1
ATOM 1003 N N . ALA A 1 133 ? 1.133 -10.938 -5.189 1.00 62.62 133 ALA A N 1
ATOM 1004 C CA . ALA A 1 133 ? 1.594 -11.539 -3.948 1.00 62.62 133 ALA A CA 1
ATOM 1005 C C . ALA A 1 133 ? 0.528 -11.377 -2.859 1.00 62.62 133 ALA A C 1
ATOM 1007 O O . ALA A 1 133 ? 0.057 -10.269 -2.602 1.00 62.62 133 ALA A O 1
ATOM 1008 N N . VAL A 1 134 ? 0.176 -12.471 -2.190 1.00 64.75 134 VAL A N 1
ATOM 1009 C CA . VAL A 1 134 ? -0.685 -12.472 -1.007 1.00 64.75 134 VAL A CA 1
ATOM 1010 C C . VAL A 1 134 ? 0.087 -13.114 0.134 1.00 64.75 134 VAL A C 1
ATOM 1012 O O . VAL A 1 134 ? 0.503 -14.271 0.061 1.00 64.75 134 VAL A O 1
ATOM 1015 N N . SER A 1 135 ? 0.283 -12.363 1.211 1.00 63.69 135 SER A N 1
ATOM 1016 C CA . SER A 1 135 ? 0.813 -12.897 2.457 1.00 63.69 135 SER A CA 1
ATOM 1017 C C . SER A 1 135 ? -0.312 -13.089 3.462 1.00 63.69 135 SER A C 1
ATOM 1019 O O . SER A 1 135 ? -1.227 -12.270 3.576 1.00 63.69 135 SER A O 1
ATOM 1021 N N . LEU A 1 136 ? -0.245 -14.182 4.221 1.00 66.62 136 LEU A N 1
ATOM 1022 C CA . LEU A 1 136 ? -1.102 -14.317 5.392 1.00 66.62 136 LEU A CA 1
ATOM 1023 C C . LEU A 1 136 ? -0.704 -13.253 6.428 1.00 66.62 136 LEU A C 1
ATOM 1025 O O . LEU A 1 136 ? 0.490 -13.040 6.645 1.00 66.62 136 LEU A O 1
ATOM 1029 N N . PRO A 1 137 ? -1.660 -12.592 7.098 1.00 60.50 137 PRO A N 1
ATOM 1030 C CA . PRO A 1 137 ? -1.344 -11.612 8.127 1.00 60.50 137 PRO A CA 1
ATOM 1031 C C . PRO A 1 137 ? -0.353 -12.175 9.159 1.00 60.50 137 PRO A C 1
ATOM 1033 O O . PRO A 1 137 ? -0.591 -13.229 9.751 1.00 60.50 137 PRO A O 1
ATOM 1036 N N . ILE A 1 138 ? 0.756 -11.468 9.406 1.00 63.28 138 ILE A N 1
ATOM 1037 C CA . ILE A 1 138 ? 1.730 -11.813 10.461 1.00 63.28 138 ILE A CA 1
ATOM 1038 C C . ILE A 1 138 ? 1.208 -11.296 11.812 1.00 63.28 138 ILE A C 1
ATOM 1040 O O . ILE A 1 138 ? 1.874 -10.563 12.537 1.00 63.28 138 ILE A O 1
ATOM 1044 N N . ILE A 1 139 ? -0.038 -11.626 12.130 1.00 60.38 139 ILE A N 1
ATOM 1045 C CA . ILE A 1 139 ? -0.662 -11.312 13.414 1.00 60.38 139 ILE A CA 1
ATOM 1046 C C . ILE A 1 139 ? -0.603 -12.556 14.302 1.00 60.38 139 ILE A C 1
ATOM 1048 O O . ILE A 1 139 ? -0.651 -13.684 13.813 1.00 60.38 139 ILE A O 1
ATOM 1052 N N . TYR A 1 140 ? -0.448 -12.349 15.610 1.00 62.62 140 TYR A N 1
ATOM 1053 C CA . TYR A 1 140 ? -0.416 -13.413 16.626 1.00 62.62 140 TYR A CA 1
ATOM 1054 C C . TYR A 1 140 ? 0.720 -14.443 16.490 1.00 62.62 140 TYR A C 1
ATOM 1056 O O . TYR A 1 140 ? 0.587 -15.588 16.920 1.00 62.62 140 TYR A O 1
ATOM 1064 N N . LYS A 1 141 ? 1.869 -14.055 15.926 1.00 68.00 141 LYS A N 1
ATOM 1065 C CA . LYS A 1 141 ? 3.080 -14.882 16.002 1.00 68.00 141 LYS A CA 1
ATOM 1066 C C . LYS A 1 141 ? 3.715 -14.756 17.388 1.00 68.00 141 LYS A C 1
ATOM 1068 O O . LYS A 1 141 ? 3.888 -13.649 17.892 1.00 68.00 141 LYS A O 1
ATOM 1073 N N . GLN A 1 142 ? 4.053 -15.891 17.999 1.00 63.84 142 GLN A N 1
ATOM 1074 C CA . GLN A 1 142 ? 4.761 -15.921 19.280 1.00 63.84 142 GLN A CA 1
ATOM 1075 C C . GLN A 1 142 ? 6.137 -15.262 19.141 1.00 63.84 142 GLN A C 1
ATOM 1077 O O . GLN A 1 142 ? 6.871 -15.542 18.191 1.00 63.84 142 GLN A O 1
ATOM 1082 N N . THR A 1 143 ? 6.483 -14.390 20.086 1.00 66.50 143 THR A N 1
ATOM 1083 C CA . THR A 1 143 ? 7.801 -13.756 20.153 1.00 66.50 143 THR A CA 1
ATOM 1084 C C . THR A 1 143 ? 8.876 -14.791 20.499 1.00 66.50 143 THR A C 1
ATOM 1086 O O . THR A 1 143 ? 8.595 -15.789 21.158 1.00 66.50 143 THR A O 1
ATOM 1089 N N . ASN A 1 144 ? 10.113 -14.563 20.045 1.00 69.69 144 ASN A N 1
ATOM 1090 C CA . ASN A 1 144 ? 11.278 -15.430 20.297 1.00 69.69 144 ASN A CA 1
ATOM 1091 C C . ASN A 1 144 ? 11.177 -16.871 19.762 1.00 69.69 144 ASN A C 1
ATOM 1093 O O . ASN A 1 144 ? 11.919 -17.746 20.202 1.00 69.69 144 ASN A O 1
ATOM 1097 N N . ILE A 1 145 ? 10.293 -17.122 18.795 1.00 80.19 145 ILE A N 1
ATOM 1098 C CA . ILE A 1 145 ? 10.183 -18.410 18.105 1.00 80.19 145 ILE A CA 1
ATOM 1099 C C . ILE A 1 145 ? 10.438 -18.186 16.616 1.00 80.19 145 ILE A C 1
ATOM 1101 O O . ILE A 1 145 ? 9.970 -17.202 16.041 1.00 80.19 145 ILE A O 1
ATOM 1105 N N . LEU A 1 146 ? 11.202 -19.086 15.993 1.00 74.50 146 LEU A N 1
ATOM 1106 C CA . LEU A 1 146 ? 11.417 -19.062 14.550 1.00 74.50 146 LEU A CA 1
ATOM 1107 C C . LEU A 1 146 ? 10.099 -19.395 13.841 1.00 74.50 146 LEU A C 1
ATOM 1109 O O . LEU A 1 146 ? 9.522 -20.458 14.064 1.00 74.50 146 LEU A O 1
ATOM 1113 N N . HIS A 1 147 ? 9.640 -18.501 12.965 1.00 74.25 147 HIS A N 1
ATOM 1114 C CA . HIS A 1 147 ? 8.441 -18.713 12.154 1.00 74.25 147 HIS A CA 1
ATOM 1115 C C . HIS A 1 147 ? 8.803 -18.774 10.679 1.00 74.25 147 HIS A C 1
ATOM 1117 O O . HIS A 1 147 ? 9.500 -17.900 10.168 1.00 74.25 147 HIS A O 1
ATOM 1123 N N . THR A 1 148 ? 8.245 -19.750 9.969 1.00 79.19 148 THR A N 1
ATOM 1124 C CA . THR A 1 148 ? 8.211 -19.727 8.506 1.00 79.19 148 THR A CA 1
ATOM 1125 C C . THR A 1 148 ? 6.982 -18.941 8.064 1.00 79.19 148 THR A C 1
ATOM 1127 O O . THR A 1 148 ? 5.848 -19.285 8.409 1.00 79.19 148 THR A O 1
ATOM 1130 N N . HIS A 1 149 ? 7.200 -17.859 7.320 1.00 73.75 149 HIS A N 1
ATOM 1131 C CA . HIS A 1 149 ? 6.135 -17.077 6.709 1.00 73.75 149 HIS A CA 1
ATOM 1132 C C . HIS A 1 149 ? 6.094 -17.367 5.210 1.00 73.75 149 HIS A C 1
ATOM 1134 O O . HIS A 1 149 ? 7.075 -17.145 4.505 1.00 73.75 149 HIS A O 1
ATOM 1140 N N . VAL A 1 150 ? 4.961 -17.883 4.739 1.00 74.44 150 VAL A N 1
ATOM 1141 C CA . VAL A 1 150 ? 4.767 -18.204 3.327 1.00 74.44 150 VAL A CA 1
ATOM 1142 C C . VAL A 1 150 ? 4.059 -17.036 2.654 1.00 74.44 150 VAL A C 1
ATOM 1144 O O . VAL A 1 150 ? 2.941 -16.679 3.034 1.00 74.44 150 VAL A O 1
ATOM 1147 N N . VAL A 1 151 ? 4.712 -16.461 1.648 1.00 71.06 151 VAL A N 1
ATOM 1148 C CA . VAL A 1 151 ? 4.111 -15.482 0.743 1.00 71.06 151 VAL A CA 1
ATOM 1149 C C . VAL A 1 151 ? 3.707 -16.230 -0.519 1.00 71.06 151 VAL A C 1
ATOM 1151 O O . VAL A 1 151 ? 4.554 -16.813 -1.191 1.00 71.06 151 VAL A O 1
ATOM 1154 N N . GLN A 1 152 ? 2.413 -16.248 -0.816 1.00 75.50 152 GLN A N 1
ATOM 1155 C CA . GLN A 1 152 ? 1.906 -16.823 -2.056 1.00 75.50 152 GLN A CA 1
ATOM 1156 C C . GLN A 1 152 ? 2.116 -15.801 -3.167 1.00 75.50 152 GLN A C 1
ATOM 1158 O O . GLN A 1 152 ? 1.773 -14.634 -2.991 1.00 75.50 152 GLN A O 1
ATOM 1163 N N . MET A 1 153 ? 2.683 -16.224 -4.291 1.00 71.06 153 MET A N 1
ATOM 1164 C CA . MET A 1 153 ? 2.850 -15.389 -5.476 1.00 71.06 153 MET A CA 1
ATOM 1165 C C . MET A 1 153 ? 2.279 -16.102 -6.691 1.00 71.06 153 MET A C 1
ATOM 1167 O O . MET A 1 153 ? 2.496 -17.298 -6.868 1.00 71.06 153 MET A O 1
ATOM 1171 N N . SER A 1 154 ? 1.587 -15.352 -7.537 1.00 74.38 154 SER A N 1
ATOM 1172 C CA . SER A 1 154 ? 1.149 -15.797 -8.853 1.00 74.38 154 SER A CA 1
ATOM 1173 C C . SER A 1 154 ? 1.513 -14.750 -9.890 1.00 74.38 154 SER A C 1
ATOM 1175 O O . SER A 1 154 ? 1.284 -13.558 -9.677 1.00 74.38 154 SER A O 1
ATOM 1177 N N . ASP A 1 155 ? 2.028 -15.206 -11.020 1.00 71.19 155 ASP A N 1
ATOM 1178 C CA . ASP A 1 155 ? 2.059 -14.419 -12.243 1.00 71.19 155 ASP A CA 1
ATOM 1179 C C . ASP A 1 155 ? 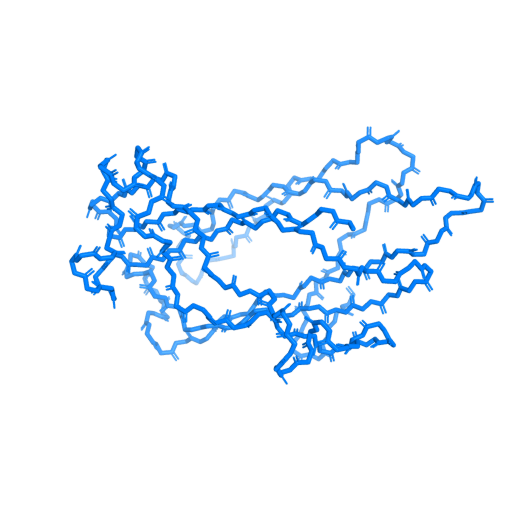0.755 -14.656 -13.018 1.00 71.19 155 ASP A C 1
ATOM 1181 O O . ASP A 1 155 ? 0.238 -15.774 -13.039 1.00 71.19 155 ASP A O 1
ATOM 1185 N N . PHE A 1 156 ? 0.190 -13.596 -13.589 1.00 65.69 156 PHE A N 1
ATOM 1186 C CA . PHE A 1 156 ? -1.080 -13.671 -14.308 1.00 65.69 156 PHE A CA 1
ATOM 1187 C C . PHE A 1 156 ? -0.912 -14.272 -15.707 1.00 65.69 156 PHE A C 1
ATOM 1189 O O . PHE A 1 156 ? -1.830 -14.942 -16.177 1.00 65.69 156 PHE A O 1
ATOM 1196 N N . ASP A 1 157 ? 0.232 -14.052 -16.364 1.00 69.31 157 ASP A N 1
ATOM 1197 C CA . ASP A 1 157 ? 0.483 -14.575 -17.713 1.00 69.31 157 ASP A CA 1
ATOM 1198 C C . ASP A 1 157 ? 1.289 -15.889 -17.728 1.00 69.31 157 ASP A C 1
ATOM 1200 O O . ASP A 1 157 ? 1.271 -16.613 -18.724 1.00 69.31 157 ASP A O 1
ATOM 1204 N N . GLY A 1 158 ? 1.913 -16.250 -16.600 1.00 66.88 158 GLY A N 1
ATOM 1205 C CA . GLY A 1 158 ? 2.609 -17.521 -16.393 1.00 66.88 158 GLY A CA 1
ATOM 1206 C C . GLY A 1 158 ? 3.930 -17.633 -17.156 1.00 66.88 158 GLY A C 1
ATOM 1207 O O . GLY A 1 158 ? 4.495 -18.727 -17.229 1.00 66.88 158 GLY A O 1
ATOM 1208 N N . THR A 1 159 ? 4.407 -16.533 -17.741 1.00 68.69 159 THR A N 1
ATOM 1209 C CA . THR A 1 159 ? 5.630 -16.484 -18.547 1.00 68.69 159 THR A CA 1
ATOM 1210 C C . THR A 1 159 ? 6.788 -15.801 -17.830 1.00 68.69 159 THR A C 1
ATOM 1212 O O . THR A 1 159 ? 7.942 -16.015 -18.214 1.00 68.69 159 THR A O 1
ATOM 1215 N N . ASP A 1 160 ? 6.519 -15.032 -16.772 1.00 63.41 160 ASP A N 1
ATOM 1216 C CA . ASP A 1 160 ? 7.551 -14.312 -16.040 1.00 63.41 160 ASP A CA 1
ATOM 1217 C C . ASP A 1 160 ? 8.223 -15.188 -14.962 1.00 63.41 160 ASP A C 1
ATOM 1219 O O . ASP A 1 160 ? 7.614 -16.020 -14.282 1.00 63.41 160 ASP A O 1
ATOM 1223 N N . ILE A 1 161 ? 9.528 -14.974 -14.756 1.00 68.25 161 ILE A N 1
ATOM 1224 C CA . ILE A 1 161 ? 10.274 -15.606 -13.659 1.00 68.25 161 ILE A CA 1
ATOM 1225 C C . ILE A 1 161 ? 9.981 -14.846 -12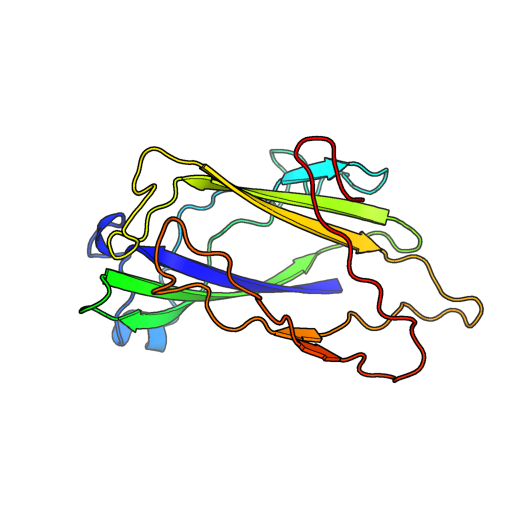.361 1.00 68.25 161 ILE A C 1
ATOM 1227 O O . ILE A 1 161 ? 10.414 -13.706 -12.173 1.00 68.25 161 ILE A O 1
ATOM 1231 N N . LEU A 1 162 ? 9.300 -15.506 -11.426 1.00 64.62 162 LEU A N 1
ATOM 1232 C CA . LEU A 1 162 ? 9.032 -14.974 -10.091 1.00 64.62 162 LEU A CA 1
ATOM 1233 C C . LEU A 1 162 ? 10.280 -15.066 -9.203 1.00 64.62 162 LEU A C 1
ATOM 1235 O O . LEU A 1 162 ? 10.759 -16.157 -8.895 1.00 64.62 162 LEU A O 1
ATOM 1239 N N . ILE A 1 163 ? 10.792 -13.917 -8.753 1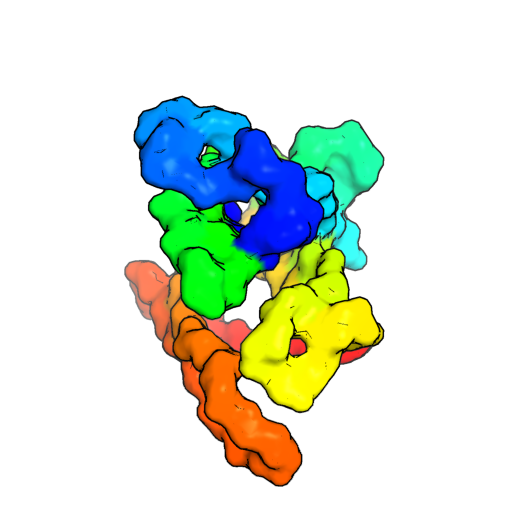.00 65.56 163 ILE A N 1
ATOM 1240 C CA . ILE A 1 163 ? 11.945 -13.843 -7.844 1.00 65.56 163 ILE A CA 1
ATOM 1241 C C . ILE A 1 163 ? 11.559 -13.057 -6.594 1.00 65.56 163 ILE A C 1
ATOM 1243 O O . ILE A 1 163 ? 11.235 -11.871 -6.663 1.00 65.56 163 ILE A O 1
ATOM 1247 N N . PHE A 1 164 ? 11.669 -13.705 -5.436 1.00 60.97 164 PHE A N 1
ATOM 1248 C CA . PHE A 1 164 ? 11.591 -13.031 -4.146 1.00 60.97 164 PHE A CA 1
ATOM 1249 C C . PHE A 1 164 ? 12.927 -12.376 -3.804 1.00 60.97 164 PHE A C 1
ATOM 1251 O O . PHE A 1 164 ? 13.973 -13.021 -3.862 1.00 60.97 164 PHE A O 1
ATOM 1258 N N . ARG A 1 165 ? 12.876 -11.102 -3.411 1.00 59.22 165 ARG A N 1
ATOM 1259 C CA . ARG A 1 165 ? 14.032 -10.334 -2.939 1.00 59.22 165 ARG A CA 1
ATOM 1260 C C . ARG A 1 165 ? 13.725 -9.727 -1.587 1.00 59.22 165 ARG A C 1
ATOM 1262 O O . ARG A 1 165 ? 12.678 -9.103 -1.414 1.00 59.22 165 ARG A O 1
ATOM 1269 N N . TRP A 1 166 ? 14.624 -9.919 -0.631 1.00 51.12 166 TRP A N 1
ATOM 1270 C CA . TRP A 1 166 ? 14.446 -9.387 0.714 1.00 51.12 166 TRP A CA 1
ATOM 1271 C C . TRP A 1 166 ? 15.082 -8.007 0.800 1.00 51.12 166 TRP A C 1
ATOM 1273 O O . TRP A 1 166 ? 16.232 -7.803 0.414 1.00 51.12 166 TRP A O 1
ATOM 1283 N N . SER A 1 167 ? 14.335 -7.043 1.332 1.00 40.34 167 SER A N 1
ATOM 1284 C CA . SER A 1 167 ? 14.920 -5.780 1.763 1.00 40.34 167 SER A CA 1
ATOM 1285 C C . SER A 1 167 ? 15.730 -6.032 3.033 1.00 40.34 167 SER A C 1
ATOM 1287 O O . SER A 1 167 ? 15.212 -6.508 4.040 1.00 40.34 167 SER A O 1
ATOM 1289 N N . THR A 1 168 ? 17.013 -5.703 2.977 1.00 49.78 168 THR A N 1
ATOM 1290 C CA . THR A 1 168 ? 17.862 -5.502 4.151 1.00 49.78 168 THR A CA 1
ATOM 1291 C C . THR A 1 168 ? 17.924 -4.011 4.477 1.00 49.78 168 THR A C 1
ATOM 1293 O O . THR A 1 168 ? 17.523 -3.166 3.670 1.00 49.78 168 THR A O 1
ATOM 1296 N N . SER A 1 169 ? 18.478 -3.664 5.640 1.00 37.50 169 SER A N 1
ATOM 1297 C CA . SER A 1 169 ? 18.765 -2.271 6.009 1.00 37.50 169 SER A CA 1
ATOM 1298 C C . SER A 1 169 ? 19.690 -1.551 5.014 1.00 37.50 169 SER A C 1
ATOM 1300 O O . SER A 1 169 ? 19.692 -0.324 4.977 1.00 37.50 169 SER A O 1
ATOM 1302 N N . ALA A 1 170 ? 20.436 -2.296 4.188 1.00 40.50 170 ALA A N 1
ATOM 1303 C CA . ALA A 1 170 ? 21.319 -1.775 3.145 1.00 40.50 170 ALA A CA 1
ATOM 1304 C C . ALA A 1 170 ? 20.671 -1.714 1.744 1.00 40.50 170 ALA A C 1
ATOM 1306 O O . ALA A 1 170 ? 21.291 -1.209 0.809 1.00 40.50 170 ALA A O 1
ATOM 1307 N N . GLY A 1 171 ? 19.437 -2.206 1.577 1.00 40.56 171 GLY A N 1
ATOM 1308 C CA . GLY A 1 171 ? 18.726 -2.239 0.295 1.00 40.56 171 GLY A CA 1
ATOM 1309 C C . GLY A 1 171 ? 18.168 -3.617 -0.067 1.00 40.56 171 GLY A C 1
ATOM 1310 O O . GLY A 1 171 ? 18.190 -4.548 0.735 1.00 40.56 171 GLY A O 1
ATOM 1311 N N . ASN A 1 172 ? 17.627 -3.737 -1.280 1.00 43.44 172 ASN A N 1
ATOM 1312 C CA . ASN A 1 172 ? 17.027 -4.977 -1.783 1.00 43.44 172 ASN A CA 1
ATOM 1313 C C . ASN A 1 172 ? 18.125 -5.957 -2.225 1.00 43.44 172 ASN A C 1
ATOM 1315 O O . ASN A 1 172 ? 18.931 -5.596 -3.083 1.00 43.44 172 ASN A O 1
ATOM 1319 N N . VAL A 1 173 ? 18.127 -7.170 -1.666 1.00 47.94 173 VAL A N 1
ATOM 1320 C CA . VAL A 1 173 ? 18.993 -8.296 -2.061 1.00 47.94 173 VAL A CA 1
ATOM 1321 C C . VAL A 1 173 ? 18.259 -9.137 -3.095 1.00 47.94 173 VAL A C 1
ATOM 1323 O O . VAL A 1 173 ? 17.201 -9.696 -2.729 1.00 47.94 173 VAL A O 1
#

Radius of gyration: 17.96 Å; Cα contacts (8 Å, |Δi|>4): 299; chains: 1; bounding box: 44×38×49 Å

Mean predicted aligned error: 10.07 Å